Protein AF-A0A831LZB7-F1 (afdb_monomer_lite)

pLDDT: mean 93.96, std 10.37, range [39.66, 98.81]

Sequence (124 aa):
LLYGNVRIQGSGPDREELGGIRRGDCAGYKYVDFGTGVGGVTVRVAPGVEPGRIELALDQMWSPAVATVEVPGGGDGTAWTELAAKVKAVRGVHALWLRFRGSGEDLFRVDSFRFGDGPPGPDR

Secondary structure (DSSP, 8-state):
-EESS-EEEEEETTEEEEES--TT-EEEEEEEE-TT-EEEEEEEEEE-SS-EEEEEEESSTTSPEEEEEEE-SS--S-S-EEEEEEEEEE-SEEEEEEEEEESSS--EEEEEEEEES-SPPS--

Radius of gyration: 14.11 Å; chains: 1; bounding box: 34×29×42 Å

Structure (mmCIF, N/CA/C/O backbone):
data_AF-A0A831LZB7-F1
#
_entry.id   AF-A0A831LZB7-F1
#
loop_
_atom_site.group_PDB
_atom_site.id
_atom_site.type_symbol
_atom_site.label_atom_id
_atom_site.label_alt_id
_atom_site.label_comp_id
_atom_site.label_asym_id
_atom_site.label_entity_id
_atom_site.label_seq_id
_atom_site.pdbx_PDB_ins_code
_atom_site.Cartn_x
_atom_site.Cartn_y
_atom_site.Cartn_z
_atom_site.occupancy
_atom_site.B_iso_or_equiv
_atom_site.auth_seq_id
_atom_site.auth_comp_id
_atom_site.auth_asym_id
_atom_site.auth_atom_id
_atom_site.pdbx_PDB_model_num
ATOM 1 N N . LEU A 1 1 ? -11.454 -0.229 -6.630 1.00 94.19 1 LEU A N 1
ATOM 2 C CA . LEU A 1 1 ? -11.409 1.097 -7.296 1.00 94.19 1 LEU A CA 1
ATOM 3 C C . LEU A 1 1 ? -9.950 1.450 -7.532 1.00 94.19 1 LEU A C 1
ATOM 5 O O . LEU A 1 1 ? -9.186 1.333 -6.587 1.00 94.19 1 LEU A O 1
ATOM 9 N N . LEU A 1 2 ? -9.557 1.848 -8.738 1.00 97.56 2 LEU A N 1
ATOM 10 C CA . LEU A 1 2 ? -8.167 2.181 -9.072 1.00 97.56 2 LEU A CA 1
ATOM 11 C C . LEU A 1 2 ? -8.107 3.624 -9.585 1.00 97.56 2 LEU A C 1
ATOM 13 O O . LEU A 1 2 ? -8.995 4.030 -10.333 1.00 97.56 2 LEU A O 1
ATOM 17 N N . TYR A 1 3 ? -7.112 4.395 -9.143 1.00 97.44 3 TYR A N 1
ATOM 18 C CA . TYR A 1 3 ? -6.958 5.817 -9.468 1.00 97.44 3 TYR A CA 1
ATOM 19 C C . TYR A 1 3 ? -5.540 6.114 -9.938 1.00 97.44 3 TYR A C 1
ATOM 21 O O . TYR A 1 3 ? -4.580 5.769 -9.249 1.00 97.44 3 TYR A O 1
ATOM 29 N N . GLY A 1 4 ? -5.438 6.828 -11.059 1.00 96.31 4 GLY A N 1
ATOM 30 C CA . GLY A 1 4 ? -4.166 7.139 -11.703 1.00 96.31 4 GLY A CA 1
ATOM 31 C C . GLY A 1 4 ? -3.772 6.053 -12.700 1.00 96.31 4 GLY A C 1
ATOM 32 O O . GLY A 1 4 ? -4.610 5.627 -13.494 1.00 96.31 4 GLY A O 1
ATOM 33 N N . ASN A 1 5 ? -2.509 5.629 -12.678 1.00 96.81 5 ASN A N 1
ATOM 34 C CA . ASN A 1 5 ? -1.968 4.652 -13.632 1.00 96.81 5 ASN A CA 1
ATOM 35 C C . ASN A 1 5 ? -2.044 3.203 -13.130 1.00 96.81 5 ASN A C 1
ATOM 37 O O . ASN A 1 5 ? -1.987 2.278 -13.945 1.00 96.81 5 ASN A O 1
ATOM 41 N N . VAL A 1 6 ? -2.190 3.007 -11.814 1.00 97.69 6 VAL A N 1
ATOM 42 C CA . VAL A 1 6 ? -2.329 1.679 -11.211 1.00 97.69 6 VAL A CA 1
ATOM 43 C C . VAL A 1 6 ? -3.442 0.871 -11.874 1.00 97.69 6 VAL A C 1
ATOM 45 O O . VAL A 1 6 ? -4.575 1.326 -12.047 1.00 97.69 6 VAL A O 1
ATOM 48 N N . ARG A 1 7 ? -3.109 -0.371 -12.212 1.00 97.69 7 ARG A N 1
ATOM 49 C CA . ARG A 1 7 ? -3.993 -1.321 -12.888 1.00 97.69 7 ARG A CA 1
ATOM 50 C C . ARG A 1 7 ? -3.720 -2.735 -12.409 1.00 97.69 7 ARG A C 1
ATOM 52 O O . ARG A 1 7 ? -2.619 -3.031 -11.950 1.00 97.69 7 ARG A O 1
ATOM 59 N N . ILE A 1 8 ? -4.713 -3.597 -12.574 1.00 97.44 8 ILE A N 1
ATOM 60 C CA . ILE A 1 8 ? -4.499 -5.041 -12.519 1.00 97.44 8 ILE A CA 1
ATOM 61 C C . ILE A 1 8 ? -3.805 -5.442 -13.825 1.00 97.44 8 ILE A C 1
ATOM 63 O O . ILE A 1 8 ? -4.238 -5.026 -14.903 1.00 97.44 8 ILE A O 1
ATOM 67 N N . GLN A 1 9 ? -2.712 -6.192 -13.736 1.00 96.38 9 GLN A N 1
ATOM 68 C CA . GLN A 1 9 ? -1.995 -6.725 -14.893 1.00 96.38 9 GLN A CA 1
ATOM 69 C C . GLN A 1 9 ? -1.591 -8.181 -14.659 1.00 96.38 9 GLN A C 1
ATOM 71 O O . GLN A 1 9 ? -1.356 -8.588 -13.523 1.00 96.38 9 GLN A O 1
ATOM 76 N N . GLY A 1 10 ? -1.487 -8.954 -15.741 1.00 95.19 10 GLY A N 1
ATOM 77 C CA . GLY A 1 10 ? -1.010 -10.332 -15.674 1.00 95.19 10 GLY A CA 1
ATOM 78 C C . GLY A 1 10 ? 0.481 -10.402 -15.328 1.00 95.19 10 GLY A C 1
ATOM 79 O O . GLY A 1 10 ? 1.297 -9.723 -15.951 1.00 95.19 10 GLY A O 1
ATOM 80 N N . SER A 1 11 ? 0.829 -11.255 -14.366 1.00 90.31 11 SER A N 1
ATOM 81 C CA . SER A 1 11 ? 2.202 -11.570 -13.929 1.00 90.31 11 SER A CA 1
ATOM 82 C C . SER A 1 11 ? 2.567 -13.053 -14.141 1.00 90.31 11 SER A C 1
ATOM 84 O O . SER A 1 11 ? 3.617 -13.549 -13.717 1.00 90.31 11 SER A O 1
ATOM 86 N N . GLY A 1 12 ? 1.686 -13.795 -14.815 1.00 89.75 12 GLY A N 1
ATOM 87 C CA . GLY A 1 12 ? 1.837 -15.190 -15.217 1.00 89.75 12 GLY A CA 1
ATOM 88 C C . GLY A 1 12 ? 0.529 -15.730 -15.810 1.00 89.75 12 GLY A C 1
ATOM 89 O O . GLY A 1 12 ? -0.435 -14.974 -15.893 1.00 89.75 12 GLY A O 1
ATOM 90 N N . PRO A 1 13 ? 0.474 -17.019 -16.199 1.00 89.69 13 PRO A N 1
ATOM 91 C CA . PRO A 1 13 ? -0.716 -17.628 -16.808 1.00 89.69 13 PRO A CA 1
ATOM 92 C C . PRO A 1 13 ? -1.995 -17.471 -15.975 1.00 89.69 13 PRO A C 1
ATOM 94 O O . PRO A 1 13 ? -3.042 -17.177 -16.534 1.00 89.69 13 PRO A O 1
ATOM 97 N N . ASP A 1 14 ? -1.871 -17.579 -14.648 1.00 92.44 14 ASP A N 1
ATOM 98 C CA . ASP A 1 14 ? -2.990 -17.510 -13.696 1.00 92.44 14 ASP A CA 1
ATOM 99 C C . ASP A 1 14 ? -2.674 -16.579 -12.514 1.00 92.44 14 ASP A C 1
ATOM 101 O O . ASP A 1 14 ? -3.071 -16.827 -11.374 1.00 92.44 14 ASP A O 1
ATOM 105 N N . ARG A 1 15 ? -1.862 -15.542 -12.747 1.00 92.94 15 ARG A N 1
ATOM 106 C CA . ARG A 1 15 ? -1.460 -14.596 -11.700 1.00 92.94 15 ARG A CA 1
ATOM 107 C C . ARG A 1 15 ? -1.669 -13.171 -12.158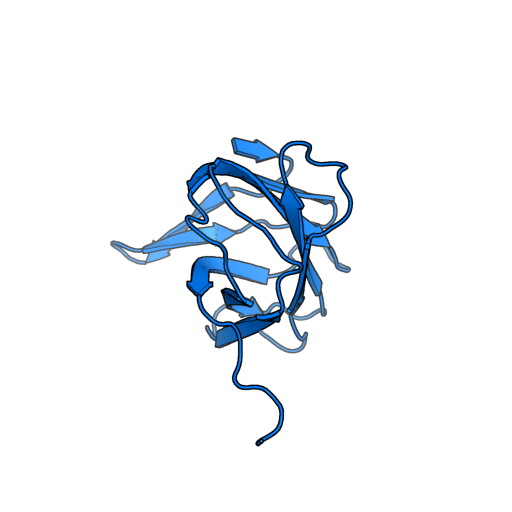 1.00 92.94 15 ARG A C 1
ATOM 109 O O . ARG A 1 15 ? -1.273 -12.804 -13.263 1.00 92.94 15 ARG A O 1
ATOM 116 N N . GLU A 1 16 ? -2.237 -12.379 -11.266 1.00 96.38 16 GLU A N 1
ATOM 117 C CA . GLU A 1 16 ? -2.437 -10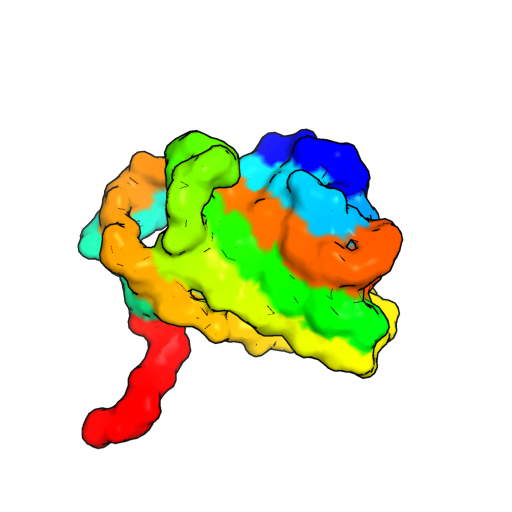.952 -11.444 1.00 96.38 16 GLU A CA 1
ATOM 118 C C . GLU A 1 16 ? -1.790 -10.189 -10.293 1.00 96.38 16 GLU A C 1
ATOM 120 O O . GLU A 1 16 ? -1.640 -10.696 -9.186 1.00 96.38 16 GLU A O 1
ATOM 125 N N . GLU A 1 17 ? -1.411 -8.952 -10.570 1.00 97.75 17 GLU A N 1
ATOM 126 C CA . GLU A 1 17 ? -0.835 -8.028 -9.603 1.00 97.75 17 GLU A CA 1
ATOM 127 C C . GLU A 1 17 ? -1.354 -6.616 -9.874 1.00 97.75 17 GLU A C 1
ATOM 129 O O . GLU A 1 17 ? -1.800 -6.296 -10.980 1.00 97.75 17 GLU A O 1
ATOM 134 N N . LEU A 1 18 ? -1.229 -5.734 -8.888 1.00 98.25 18 LEU A N 1
ATOM 135 C CA . LEU A 1 18 ? -1.225 -4.305 -9.148 1.00 98.25 18 LEU A CA 1
ATOM 136 C C . LEU A 1 18 ? 0.141 -3.893 -9.695 1.00 98.25 18 LEU A C 1
ATOM 138 O O . LEU A 1 18 ? 1.166 -4.074 -9.032 1.00 98.25 18 LEU A O 1
ATOM 142 N N . GLY A 1 19 ? 0.134 -3.281 -10.875 1.00 96.62 19 GLY A N 1
ATOM 143 C CA . GLY A 1 19 ? 1.317 -2.718 -11.517 1.00 96.62 19 GLY A CA 1
ATOM 144 C C . GLY A 1 19 ? 1.032 -1.381 -12.195 1.00 96.62 19 GLY A C 1
ATOM 145 O O . GLY A 1 19 ? -0.073 -0.839 -12.095 1.00 96.62 19 GLY A O 1
ATOM 146 N N . GLY A 1 20 ? 2.053 -0.823 -12.856 1.00 95.94 20 GLY A N 1
ATOM 147 C CA . GLY A 1 20 ? 2.006 0.543 -13.391 1.00 95.94 20 GLY A CA 1
ATOM 148 C C . GLY A 1 20 ? 1.858 1.601 -12.294 1.00 95.94 20 GLY A C 1
ATOM 149 O O . GLY A 1 20 ? 1.307 2.670 -12.546 1.00 95.94 20 GLY A O 1
ATOM 150 N N . ILE A 1 21 ? 2.286 1.273 -11.072 1.00 98.06 21 ILE A N 1
ATOM 151 C CA . ILE A 1 21 ? 2.070 2.081 -9.877 1.00 98.06 21 ILE A CA 1
ATOM 152 C C . ILE A 1 21 ? 2.993 3.294 -9.919 1.00 98.06 21 ILE A C 1
ATOM 154 O O . ILE A 1 21 ? 4.216 3.155 -9.860 1.00 98.06 21 ILE A O 1
ATOM 158 N N . ARG A 1 22 ? 2.402 4.491 -9.937 1.00 97.00 22 ARG A N 1
ATOM 159 C CA . ARG A 1 22 ? 3.136 5.761 -9.874 1.00 97.00 22 ARG A CA 1
ATOM 160 C C . ARG A 1 22 ? 2.899 6.506 -8.574 1.00 97.00 22 ARG A C 1
ATOM 162 O O . ARG A 1 22 ? 1.949 6.258 -7.828 1.00 97.00 22 ARG A O 1
ATOM 169 N N . ARG A 1 23 ? 3.761 7.488 -8.310 1.00 96.38 23 ARG A N 1
ATOM 170 C CA . ARG A 1 23 ? 3.573 8.424 -7.199 1.00 96.38 23 ARG A CA 1
ATOM 171 C C . ARG A 1 23 ? 2.209 9.109 -7.313 1.00 96.38 23 ARG A C 1
ATOM 173 O O . ARG A 1 23 ? 1.960 9.850 -8.256 1.00 96.38 23 ARG A O 1
ATOM 180 N N . GLY A 1 24 ? 1.381 8.949 -6.283 1.00 95.62 24 GLY A N 1
ATOM 181 C CA . GLY A 1 24 ? 0.058 9.577 -6.207 1.00 95.62 24 GLY A CA 1
ATOM 182 C C . GLY A 1 24 ? -1.091 8.623 -6.519 1.00 95.62 24 GLY A C 1
ATOM 183 O O . GLY A 1 24 ? -2.204 8.875 -6.055 1.00 95.62 24 GLY A O 1
ATOM 184 N N . ASP A 1 25 ? -0.815 7.507 -7.192 1.00 97.94 25 ASP A N 1
ATOM 185 C CA . ASP A 1 25 ? -1.819 6.496 -7.502 1.00 97.94 25 ASP A CA 1
ATOM 186 C C . ASP A 1 25 ? -2.389 5.863 -6.228 1.00 97.94 25 ASP A C 1
ATOM 188 O O . ASP A 1 25 ? -1.739 5.813 -5.174 1.00 97.94 25 ASP A O 1
ATOM 192 N N . CYS A 1 26 ? -3.627 5.376 -6.325 1.00 98.25 26 CYS A N 1
ATOM 193 C CA . CYS A 1 26 ? -4.330 4.766 -5.202 1.00 98.25 26 CYS A CA 1
ATOM 194 C C . CYS A 1 26 ? -5.161 3.551 -5.633 1.00 98.25 26 CYS A C 1
ATOM 196 O O . CYS A 1 26 ? -5.815 3.568 -6.677 1.00 98.25 26 CYS A O 1
ATOM 198 N N . ALA A 1 27 ? -5.218 2.536 -4.771 1.00 98.69 27 ALA A N 1
ATOM 199 C CA . ALA A 1 27 ? -6.128 1.400 -4.891 1.00 98.69 27 ALA A CA 1
ATOM 200 C C . ALA A 1 27 ? -7.080 1.355 -3.687 1.00 98.69 27 ALA A C 1
ATOM 202 O O . ALA A 1 27 ? -6.650 1.374 -2.538 1.00 98.69 27 ALA A O 1
ATOM 203 N N . GLY A 1 28 ? -8.383 1.322 -3.953 1.00 98.44 28 GLY A N 1
ATOM 204 C CA . GLY A 1 28 ? -9.447 1.301 -2.954 1.00 98.44 28 GLY A CA 1
ATOM 205 C C . GLY A 1 28 ? -10.212 -0.018 -2.938 1.00 98.44 28 GLY A C 1
ATOM 206 O O . GLY A 1 28 ? -10.704 -0.462 -3.982 1.00 98.44 28 GLY A O 1
ATOM 207 N N . TYR A 1 29 ? -10.388 -0.583 -1.748 1.00 98.50 29 TYR A N 1
ATOM 208 C CA . TYR A 1 29 ? -11.141 -1.803 -1.465 1.00 98.50 29 TYR A CA 1
ATOM 209 C C . TYR A 1 29 ? -12.274 -1.453 -0.507 1.00 98.50 29 TYR A C 1
ATOM 211 O O . TYR A 1 29 ? -12.043 -0.852 0.538 1.00 98.50 29 TYR A O 1
ATOM 219 N N . LYS A 1 30 ? -13.516 -1.766 -0.872 1.00 97.81 30 LYS A N 1
ATOM 220 C CA . LYS A 1 30 ? -14.676 -1.438 -0.036 1.00 97.81 30 LYS A CA 1
ATOM 221 C C . LYS A 1 30 ? -15.060 -2.625 0.834 1.00 97.81 30 LYS A C 1
ATOM 223 O O . LYS A 1 30 ? -14.890 -3.762 0.411 1.00 97.81 30 LYS A O 1
ATOM 228 N N . TYR A 1 31 ? -15.645 -2.319 1.990 1.00 97.62 31 TYR A N 1
ATOM 229 C CA . TYR A 1 31 ? -16.237 -3.298 2.901 1.00 97.62 31 TYR A CA 1
ATOM 230 C C . TYR A 1 31 ? -15.228 -4.320 3.446 1.00 97.62 31 TYR A C 1
ATOM 232 O O . TYR A 1 31 ? -15.541 -5.498 3.585 1.00 97.62 31 TYR A O 1
ATOM 240 N N . VAL A 1 32 ? -14.011 -3.863 3.755 1.00 98.06 32 VAL A N 1
ATOM 241 C CA . VAL A 1 32 ? -13.008 -4.681 4.445 1.00 98.06 32 VAL A CA 1
ATOM 242 C C . VAL A 1 32 ? -13.400 -4.767 5.916 1.00 98.06 32 VAL A C 1
ATOM 244 O O . VAL A 1 32 ? -13.486 -3.735 6.582 1.00 98.06 32 VAL A O 1
ATOM 247 N N . ASP A 1 33 ? -13.650 -5.980 6.406 1.00 97.38 33 ASP A N 1
ATOM 248 C CA . ASP A 1 33 ? -13.999 -6.241 7.803 1.00 97.38 33 ASP A CA 1
ATOM 249 C C . ASP A 1 33 ? -12.746 -6.542 8.636 1.00 97.38 33 ASP A C 1
ATOM 251 O O . ASP A 1 33 ? -12.061 -7.544 8.429 1.00 97.38 33 ASP A O 1
ATOM 255 N N . PHE A 1 34 ? -12.446 -5.656 9.583 1.00 97.00 34 PHE A N 1
ATOM 256 C CA . PHE A 1 34 ? -11.349 -5.786 10.541 1.00 97.00 34 PHE A CA 1
ATOM 257 C C . PHE A 1 34 ? -11.777 -6.490 11.841 1.00 97.00 34 PHE A C 1
ATOM 259 O O . PHE A 1 34 ? -10.974 -6.617 12.767 1.00 97.00 34 PHE A O 1
ATOM 266 N N . GLY A 1 35 ? -13.040 -6.917 11.947 1.00 95.94 35 GLY A N 1
ATOM 267 C CA . GLY A 1 35 ? -13.589 -7.628 13.096 1.00 95.94 35 GLY A CA 1
ATOM 268 C C . GLY A 1 35 ? -13.420 -6.857 14.406 1.00 95.94 35 GLY A C 1
ATOM 269 O O . GLY A 1 35 ? -13.642 -5.645 14.486 1.00 95.94 35 GLY A O 1
ATOM 270 N N . THR A 1 36 ? -12.983 -7.557 15.456 1.00 95.06 36 THR A N 1
ATOM 271 C CA . THR A 1 36 ? -12.682 -6.965 16.774 1.00 95.06 36 THR A CA 1
ATOM 272 C C . THR A 1 36 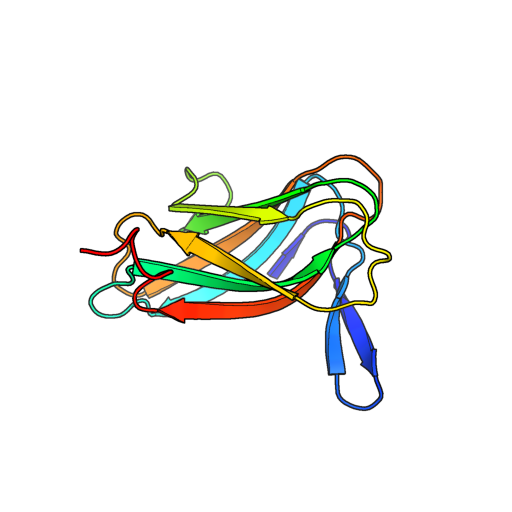? -11.379 -6.162 16.802 1.00 95.06 36 THR A C 1
ATOM 274 O O . THR A 1 36 ? -11.071 -5.512 17.807 1.00 95.06 36 THR A O 1
ATOM 277 N N . GLY A 1 37 ? -10.629 -6.188 15.703 1.00 95.06 37 GLY A N 1
ATOM 278 C CA . GLY A 1 37 ? -9.466 -5.364 15.431 1.00 95.06 37 GLY A CA 1
ATOM 279 C C . GLY A 1 37 ? -8.230 -6.147 15.018 1.00 95.06 37 GLY A C 1
ATOM 280 O O . GLY A 1 37 ? -8.159 -7.361 15.186 1.00 95.06 37 GLY A O 1
ATOM 281 N N . VAL A 1 38 ? -7.256 -5.417 14.476 1.00 95.44 38 VAL A N 1
ATOM 282 C CA . VAL A 1 3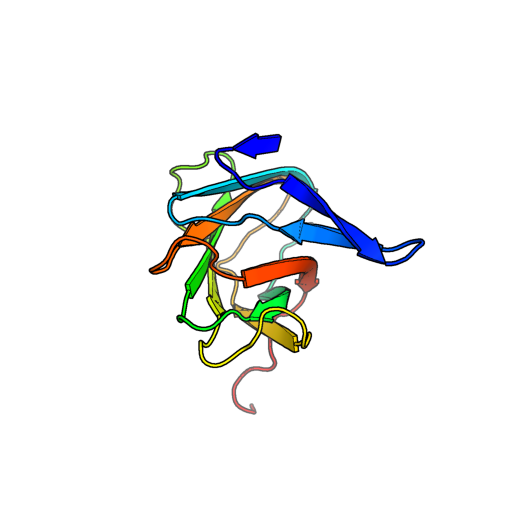8 ? -6.015 -5.963 13.907 1.00 95.44 38 VAL A CA 1
ATOM 283 C C . VAL A 1 38 ? -4.792 -5.239 14.470 1.00 95.44 38 VAL A C 1
ATOM 285 O O . VAL A 1 38 ? -4.858 -4.050 14.787 1.00 95.44 38 VAL A O 1
ATOM 288 N N . GLY A 1 39 ? -3.675 -5.958 14.592 1.00 93.75 39 GLY A N 1
ATOM 289 C CA . GLY A 1 39 ? -2.397 -5.435 15.093 1.00 93.75 39 GLY A CA 1
ATOM 290 C C . GLY A 1 39 ? -1.419 -5.026 13.990 1.00 93.75 39 GLY A C 1
ATOM 291 O O . GLY A 1 39 ? -0.532 -4.195 14.211 1.00 93.75 39 GLY A O 1
ATOM 292 N N . GLY A 1 40 ? -1.586 -5.550 12.776 1.00 96.12 40 GLY A N 1
ATOM 293 C CA . GLY A 1 40 ? -0.757 -5.159 11.646 1.00 96.12 40 GLY A CA 1
ATOM 294 C C . GLY A 1 40 ? -1.227 -5.665 10.295 1.00 96.12 40 GLY A C 1
ATOM 295 O O . GLY A 1 40 ? -2.260 -6.321 10.162 1.00 96.12 40 GLY A O 1
ATOM 296 N N . VAL A 1 41 ? -0.439 -5.304 9.291 1.00 97.88 41 VAL A N 1
ATOM 297 C CA . VAL A 1 41 ? -0.633 -5.655 7.888 1.00 97.88 41 VAL A CA 1
ATOM 298 C C . VAL A 1 41 ? 0.650 -6.267 7.344 1.00 97.88 41 VAL A C 1
ATOM 300 O O . VAL A 1 41 ? 1.740 -5.797 7.668 1.00 97.88 41 VAL A O 1
ATOM 303 N N . THR A 1 42 ? 0.510 -7.278 6.497 1.00 98.19 42 THR A N 1
ATOM 304 C CA . THR A 1 42 ? 1.578 -7.812 5.653 1.00 98.19 42 THR A CA 1
ATOM 305 C C . THR A 1 42 ? 1.191 -7.594 4.201 1.00 98.19 42 THR A C 1
ATOM 307 O O . THR A 1 42 ? 0.063 -7.899 3.819 1.00 98.19 42 THR A O 1
ATOM 310 N N . VAL A 1 43 ? 2.108 -7.069 3.396 1.00 98.56 43 VAL A N 1
ATOM 311 C CA . VAL A 1 43 ? 1.915 -6.827 1.965 1.00 98.56 43 VAL A CA 1
ATOM 312 C C . VAL A 1 43 ? 2.989 -7.580 1.198 1.00 98.56 43 VAL A C 1
ATOM 314 O O . VAL A 1 43 ? 4.174 -7.455 1.509 1.00 98.56 43 VAL A O 1
ATOM 317 N N . ARG A 1 44 ? 2.578 -8.352 0.194 1.00 98.31 44 ARG A N 1
ATOM 318 C CA . ARG A 1 44 ? 3.482 -9.021 -0.736 1.00 98.31 44 ARG A CA 1
ATOM 319 C C . ARG A 1 44 ? 3.737 -8.104 -1.925 1.00 98.31 44 ARG A C 1
ATOM 321 O O . ARG A 1 44 ? 2.811 -7.763 -2.664 1.00 98.31 44 ARG A O 1
ATOM 328 N N . VAL A 1 45 ? 4.988 -7.692 -2.090 1.00 98.62 45 VAL A N 1
ATOM 329 C CA . VAL A 1 45 ? 5.407 -6.720 -3.106 1.00 98.62 45 VAL A CA 1
ATOM 330 C C . VAL A 1 45 ? 6.605 -7.228 -3.891 1.00 98.62 45 VAL A C 1
ATOM 332 O O . VAL A 1 45 ? 7.389 -8.021 -3.373 1.00 98.62 45 VAL A O 1
ATOM 335 N N . ALA A 1 46 ? 6.772 -6.740 -5.117 1.00 98.12 46 ALA A N 1
ATOM 336 C CA . ALA A 1 46 ? 8.043 -6.813 -5.828 1.00 98.12 46 ALA A CA 1
ATOM 337 C C . ALA A 1 46 ? 8.641 -5.397 -5.887 1.00 98.12 46 ALA A C 1
ATOM 339 O O . ALA A 1 46 ? 8.093 -4.549 -6.605 1.00 98.12 46 ALA A O 1
ATOM 340 N N . PRO A 1 47 ? 9.693 -5.101 -5.097 1.00 97.94 47 PRO A N 1
ATOM 341 C CA . PRO A 1 47 ? 10.259 -3.759 -5.018 1.00 97.94 47 PRO A CA 1
ATOM 342 C C . PRO A 1 47 ? 10.883 -3.305 -6.339 1.00 97.94 47 PRO A C 1
ATOM 344 O O . PRO A 1 47 ? 11.491 -4.110 -7.043 1.00 97.94 47 PRO A O 1
ATOM 347 N N . GLY A 1 48 ? 10.741 -2.020 -6.666 1.00 97.00 48 GLY A N 1
ATOM 348 C CA . GLY A 1 48 ? 11.441 -1.394 -7.784 1.00 97.00 48 GLY A CA 1
ATOM 349 C C . GLY A 1 48 ? 12.837 -0.894 -7.406 1.00 97.00 48 GLY A C 1
ATOM 350 O O . GLY A 1 48 ? 13.368 -1.190 -6.333 1.00 97.00 48 GLY A O 1
ATOM 351 N N . VAL A 1 49 ? 13.425 -0.109 -8.309 1.00 96.31 49 VAL A N 1
ATOM 352 C CA . VAL A 1 49 ? 14.780 0.440 -8.145 1.00 96.31 49 VAL A CA 1
ATOM 353 C C . VAL A 1 49 ? 14.823 1.486 -7.034 1.00 96.31 49 VAL A C 1
ATOM 355 O O . VAL A 1 49 ? 15.701 1.442 -6.175 1.00 96.31 49 VAL A O 1
ATOM 358 N N . GLU A 1 50 ? 13.864 2.409 -7.027 1.00 96.81 50 GLU A N 1
ATOM 359 C CA . GLU A 1 50 ? 13.783 3.481 -6.035 1.00 96.81 50 GLU A CA 1
ATOM 360 C C . GLU A 1 50 ? 12.921 3.060 -4.835 1.00 96.81 50 GLU A C 1
ATOM 362 O O . GLU A 1 50 ? 11.942 2.327 -5.007 1.00 96.81 50 GLU A O 1
ATOM 367 N N . PRO A 1 51 ? 13.234 3.525 -3.611 1.00 97.06 51 PRO A N 1
ATOM 368 C CA . PRO A 1 51 ? 12.401 3.247 -2.453 1.00 97.06 51 PRO A CA 1
ATOM 369 C C . PRO A 1 51 ? 11.037 3.937 -2.564 1.00 97.06 51 PRO A C 1
ATOM 371 O O . PRO A 1 51 ? 10.872 5.015 -3.146 1.00 97.06 51 PRO A O 1
ATOM 374 N N . GLY A 1 52 ? 10.045 3.340 -1.916 1.00 98.12 52 GLY A N 1
ATOM 375 C CA . GLY A 1 52 ? 8.695 3.874 -1.850 1.00 98.12 52 GLY A CA 1
ATOM 376 C C . GLY A 1 52 ? 7.978 3.429 -0.588 1.00 98.12 52 GLY A C 1
ATOM 377 O O . GLY A 1 52 ? 8.565 2.842 0.313 1.00 98.12 52 GLY A O 1
ATOM 378 N N . ARG A 1 53 ? 6.683 3.718 -0.505 1.00 98.62 53 ARG A N 1
ATOM 379 C CA . ARG A 1 53 ? 5.840 3.248 0.596 1.00 98.62 53 ARG A CA 1
ATOM 380 C C . ARG A 1 53 ? 4.381 3.141 0.191 1.00 98.62 53 ARG A C 1
ATOM 382 O O . ARG A 1 53 ? 3.912 3.826 -0.725 1.00 98.62 53 ARG A O 1
ATOM 389 N N . ILE A 1 54 ? 3.659 2.323 0.945 1.00 98.81 54 ILE A N 1
ATOM 390 C CA . ILE A 1 54 ? 2.213 2.152 0.851 1.00 98.81 54 ILE A CA 1
ATOM 391 C C . ILE A 1 54 ? 1.597 2.710 2.132 1.00 98.81 54 ILE A C 1
ATOM 393 O O . ILE A 1 54 ? 1.798 2.172 3.219 1.00 98.81 54 ILE A O 1
ATOM 397 N N . GLU A 1 55 ? 0.849 3.803 2.010 1.00 98.81 55 GLU A N 1
ATOM 398 C CA . GLU A 1 55 ? 0.094 4.381 3.123 1.00 98.81 55 GLU A CA 1
ATOM 399 C C . GLU A 1 55 ? -1.330 3.824 3.112 1.00 98.81 55 GLU A C 1
ATOM 401 O O . GLU A 1 55 ? -2.046 3.977 2.121 1.00 98.81 55 GLU A O 1
ATOM 406 N N . LEU A 1 56 ? -1.751 3.210 4.216 1.00 98.69 56 LEU A N 1
ATOM 407 C CA . LEU A 1 56 ? -3.098 2.675 4.388 1.00 98.69 56 LEU A CA 1
ATOM 408 C C . LEU A 1 56 ? -3.976 3.731 5.055 1.00 98.69 56 LEU A C 1
ATOM 410 O O . LEU A 1 56 ? -3.704 4.118 6.190 1.00 98.69 56 LEU A O 1
ATOM 414 N N . ALA A 1 57 ? -5.032 4.180 4.383 1.00 98.44 57 ALA A N 1
ATOM 415 C CA . ALA A 1 57 ? -6.026 5.112 4.915 1.00 98.44 57 ALA A CA 1
ATOM 416 C C . ALA A 1 57 ? -7.423 4.476 4.914 1.00 98.44 57 ALA A C 1
ATOM 418 O O . ALA A 1 57 ? -7.716 3.627 4.072 1.00 98.44 57 ALA A O 1
ATOM 419 N N . LEU A 1 58 ? -8.280 4.884 5.853 1.00 98.44 58 LEU A N 1
ATOM 420 C CA . LEU A 1 58 ? -9.632 4.343 5.994 1.00 98.44 58 LEU A CA 1
ATOM 421 C C . LEU A 1 58 ? -10.712 5.356 5.629 1.00 98.44 58 LEU A C 1
ATOM 423 O O . LEU A 1 58 ? -10.565 6.559 5.867 1.00 98.44 58 LEU A O 1
ATOM 427 N N . ASP A 1 59 ? -11.803 4.816 5.091 1.00 98.12 59 ASP A N 1
ATOM 428 C CA . ASP A 1 59 ? -13.044 5.467 4.672 1.00 98.12 59 ASP A CA 1
ATOM 429 C C . ASP A 1 59 ? -12.842 6.495 3.555 1.00 98.12 59 ASP A C 1
ATOM 431 O O . ASP A 1 59 ? -13.238 6.266 2.408 1.00 98.12 59 ASP A O 1
ATOM 435 N N . GLN A 1 60 ? -12.149 7.590 3.858 1.00 97.25 60 GLN A N 1
ATOM 436 C CA . GLN A 1 60 ? -11.761 8.611 2.895 1.00 97.25 60 GLN A CA 1
ATOM 437 C C . GLN A 1 60 ? -10.301 8.447 2.470 1.00 97.25 60 GLN A C 1
ATOM 439 O O . GLN A 1 60 ? -9.405 8.236 3.287 1.00 97.25 60 GLN A O 1
ATOM 444 N N . MET A 1 61 ? -10.035 8.626 1.176 1.00 94.50 61 MET A N 1
ATOM 445 C CA . MET A 1 61 ? -8.685 8.510 0.612 1.00 94.50 61 MET A CA 1
ATOM 446 C C . MET A 1 61 ? -7.698 9.521 1.230 1.00 94.50 61 MET A C 1
ATOM 448 O O . MET A 1 61 ? -6.505 9.246 1.334 1.00 94.50 61 MET A O 1
ATOM 452 N N . TRP A 1 62 ? -8.169 10.689 1.669 1.00 94.75 62 TRP A N 1
ATOM 453 C CA . TRP A 1 62 ? -7.341 11.728 2.296 1.00 94.75 62 TRP A CA 1
ATOM 454 C C . TRP A 1 62 ? -7.230 11.602 3.821 1.00 94.75 62 TRP A C 1
ATOM 456 O O . TRP A 1 62 ? -6.526 12.405 4.433 1.00 94.75 62 TRP A O 1
ATOM 466 N N . SER A 1 63 ? -7.877 10.611 4.447 1.00 97.56 63 SER A N 1
ATOM 467 C CA . SER A 1 63 ? -7.743 10.375 5.888 1.00 97.56 63 SER A CA 1
ATOM 468 C C . SER A 1 63 ? -6.272 10.167 6.290 1.00 97.56 63 SER A C 1
ATOM 470 O O . SER A 1 63 ? -5.457 9.699 5.478 1.00 97.56 63 SER A O 1
ATOM 472 N N . PRO A 1 64 ? -5.902 10.476 7.546 1.00 97.69 64 PRO A N 1
ATOM 473 C CA . PRO A 1 64 ? -4.602 10.101 8.090 1.00 97.69 64 PRO A CA 1
ATOM 474 C C . PRO A 1 64 ? -4.346 8.597 7.947 1.00 97.69 64 PRO A C 1
ATOM 476 O O . PRO A 1 64 ? -5.258 7.784 8.092 1.00 97.69 64 PRO A O 1
ATOM 479 N N . ALA A 1 65 ? -3.093 8.223 7.687 1.00 98.38 65 ALA A N 1
ATOM 480 C CA . ALA A 1 65 ? -2.741 6.818 7.535 1.00 98.38 65 ALA A CA 1
ATOM 481 C C . ALA A 1 65 ? -2.815 6.068 8.882 1.00 98.38 65 ALA A C 1
ATOM 483 O O . ALA A 1 65 ? -2.320 6.545 9.918 1.00 98.38 65 ALA A O 1
ATOM 484 N N . VAL A 1 66 ? -3.406 4.872 8.847 1.00 98.25 66 VAL A N 1
ATOM 485 C CA . VAL A 1 66 ? -3.467 3.916 9.964 1.00 98.25 66 VAL A CA 1
ATOM 486 C C . VAL A 1 66 ? -2.268 2.969 9.983 1.00 98.25 66 VAL A C 1
ATOM 488 O O . VAL A 1 66 ? -1.917 2.468 11.046 1.00 98.25 66 VAL A O 1
ATOM 491 N N . ALA A 1 67 ? -1.608 2.779 8.840 1.00 98.31 67 ALA A N 1
ATOM 492 C CA . ALA A 1 67 ? -0.334 2.081 8.715 1.00 98.31 67 ALA A CA 1
ATOM 493 C C . ALA A 1 67 ? 0.463 2.624 7.526 1.00 98.31 67 ALA A C 1
ATOM 495 O O . ALA A 1 67 ? -0.112 3.140 6.564 1.00 98.31 67 ALA A O 1
ATOM 496 N N . THR A 1 68 ? 1.778 2.456 7.592 1.00 98.62 68 THR A N 1
ATOM 497 C CA . THR A 1 68 ? 2.697 2.732 6.490 1.00 98.62 68 THR A CA 1
ATOM 498 C C . THR A 1 68 ? 3.605 1.526 6.325 1.00 98.62 68 THR A C 1
ATOM 500 O O . THR A 1 68 ? 4.268 1.129 7.280 1.00 98.62 68 THR A O 1
ATOM 503 N N . VAL A 1 69 ? 3.618 0.945 5.129 1.00 98.62 69 VAL A N 1
ATOM 504 C CA . VAL A 1 69 ? 4.539 -0.131 4.752 1.00 98.62 69 VAL A CA 1
ATOM 505 C C . VAL A 1 69 ? 5.644 0.486 3.907 1.00 98.62 69 VAL A C 1
ATOM 507 O O . VAL A 1 69 ? 5.379 0.939 2.793 1.00 98.62 69 VAL A O 1
ATOM 510 N N . GLU A 1 70 ? 6.858 0.537 4.449 1.00 98.38 70 GLU A N 1
ATOM 511 C CA . GLU A 1 70 ? 8.043 0.993 3.717 1.00 98.38 70 GLU A CA 1
ATOM 512 C C . GLU A 1 70 ? 8.473 -0.086 2.723 1.00 98.38 70 GLU A C 1
ATOM 514 O O . GLU A 1 70 ? 8.619 -1.245 3.105 1.00 98.38 70 GLU A O 1
ATOM 519 N N . VAL A 1 71 ? 8.673 0.292 1.460 1.00 98.44 71 VAL A N 1
ATOM 520 C CA . VAL A 1 71 ? 9.143 -0.586 0.384 1.00 98.44 71 VAL A CA 1
ATOM 521 C C . VAL A 1 71 ? 10.590 -0.202 0.064 1.00 98.44 71 VAL A C 1
ATOM 523 O O . VAL A 1 71 ? 10.824 0.914 -0.410 1.00 98.44 71 VAL A O 1
ATOM 526 N N . PRO A 1 72 ? 11.575 -1.078 0.334 1.00 97.19 72 PRO A N 1
ATOM 527 C CA . PRO A 1 72 ? 12.971 -0.767 0.050 1.00 97.19 72 PRO A CA 1
ATOM 528 C C . PRO A 1 72 ? 13.196 -0.615 -1.459 1.00 97.19 72 PRO A C 1
ATOM 530 O O . PRO A 1 72 ? 12.512 -1.251 -2.252 1.00 97.19 72 PRO A O 1
ATOM 533 N N . GLY A 1 73 ? 14.161 0.215 -1.851 1.00 95.56 73 GLY A N 1
ATOM 534 C CA . GLY A 1 73 ? 14.657 0.241 -3.229 1.00 95.56 73 GLY A CA 1
ATOM 535 C C . GLY A 1 73 ? 15.658 -0.888 -3.499 1.00 95.56 73 GLY A C 1
ATOM 536 O O . GLY A 1 73 ? 15.887 -1.756 -2.654 1.00 95.56 73 GLY A O 1
ATOM 537 N N . GLY A 1 74 ? 16.304 -0.840 -4.662 1.00 95.38 74 GLY A N 1
ATOM 538 C CA . GLY A 1 74 ? 17.319 -1.806 -5.094 1.00 95.38 74 GLY A CA 1
ATOM 539 C C . GLY A 1 74 ? 16.754 -3.109 -5.664 1.00 95.38 74 GLY A C 1
ATOM 540 O O . GLY A 1 74 ? 17.514 -4.050 -5.885 1.00 95.38 74 GLY A O 1
ATOM 541 N N . GLY A 1 75 ? 15.443 -3.177 -5.893 1.00 96.00 75 GLY A N 1
ATOM 542 C CA . GLY A 1 75 ? 14.802 -4.283 -6.592 1.00 96.00 75 GLY A CA 1
ATOM 543 C C . GLY A 1 75 ? 14.719 -4.060 -8.103 1.00 96.00 75 GLY A C 1
ATOM 544 O O . GLY A 1 75 ? 15.070 -3.005 -8.632 1.00 96.00 75 GLY A O 1
ATOM 545 N N . ASP A 1 76 ? 14.219 -5.075 -8.799 1.00 94.75 76 ASP A N 1
ATOM 546 C CA . ASP A 1 76 ? 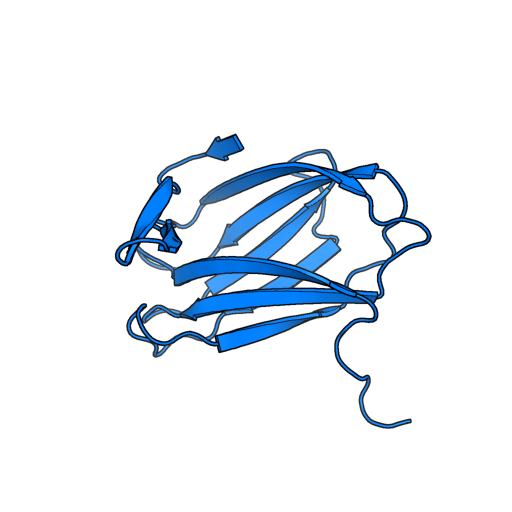14.012 -5.090 -10.252 1.00 94.75 76 ASP A CA 1
ATOM 547 C C . ASP A 1 76 ? 12.528 -5.199 -10.641 1.00 94.75 76 ASP A C 1
ATOM 549 O O . ASP A 1 76 ? 12.183 -5.315 -11.817 1.00 94.75 76 ASP A O 1
ATOM 553 N N . GLY A 1 77 ? 11.634 -5.171 -9.650 1.00 94.69 77 GLY A N 1
ATOM 554 C CA . GLY A 1 77 ? 10.206 -5.342 -9.848 1.00 94.69 77 GLY A CA 1
ATOM 555 C C . GLY A 1 77 ? 9.791 -6.767 -10.217 1.00 94.69 77 GLY A C 1
ATOM 556 O O . GLY A 1 77 ? 8.675 -6.948 -10.687 1.00 94.69 77 GLY A O 1
ATOM 557 N N . THR A 1 78 ? 10.637 -7.780 -10.026 1.00 94.06 78 THR A N 1
ATOM 558 C CA . THR A 1 78 ? 10.306 -9.181 -10.349 1.00 94.06 78 THR A CA 1
ATOM 559 C C . THR A 1 78 ? 10.451 -10.127 -9.157 1.00 94.06 78 THR A C 1
ATOM 561 O O . THR A 1 78 ? 9.717 -11.114 -9.059 1.00 94.06 78 THR A O 1
ATOM 564 N N . ALA A 1 79 ? 11.351 -9.813 -8.219 1.00 95.88 79 ALA A N 1
ATOM 565 C CA . ALA A 1 79 ? 11.546 -10.584 -6.995 1.00 95.88 79 ALA A CA 1
ATOM 566 C C . ALA A 1 79 ? 10.533 -10.196 -5.903 1.00 95.88 79 ALA A C 1
ATOM 568 O O . ALA A 1 79 ? 10.472 -9.046 -5.471 1.00 95.88 79 ALA A O 1
ATOM 569 N N . TRP A 1 80 ? 9.758 -11.174 -5.425 1.00 97.06 80 TRP A N 1
ATOM 570 C CA . TRP A 1 80 ? 8.705 -10.966 -4.426 1.00 97.06 80 TRP A CA 1
ATOM 571 C C . TRP A 1 80 ? 9.213 -11.083 -2.991 1.00 97.06 80 TRP A C 1
ATOM 573 O O . TRP A 1 80 ? 9.939 -12.018 -2.658 1.00 97.06 80 TRP A O 1
ATOM 583 N N . THR A 1 81 ? 8.737 -10.199 -2.119 1.00 97.88 81 THR A N 1
ATOM 584 C CA . THR A 1 81 ? 8.986 -10.232 -0.674 1.00 97.88 81 THR A CA 1
ATOM 585 C C . THR A 1 81 ? 7.732 -9.842 0.112 1.00 97.88 81 THR A C 1
ATOM 587 O O . THR A 1 81 ? 6.835 -9.186 -0.422 1.00 97.88 81 THR A O 1
ATOM 590 N N . GLU A 1 82 ? 7.658 -10.247 1.380 1.00 98.00 82 GLU A N 1
ATOM 591 C CA . GLU A 1 82 ? 6.618 -9.810 2.315 1.00 98.00 82 GLU A CA 1
ATOM 592 C C . GLU A 1 82 ? 7.154 -8.705 3.227 1.00 98.00 82 GLU A C 1
ATOM 594 O O . GLU A 1 82 ? 8.198 -8.850 3.862 1.00 98.00 82 GLU A O 1
ATOM 599 N N . LEU A 1 83 ? 6.409 -7.606 3.324 1.00 98.06 83 LEU A N 1
ATOM 600 C CA . LEU A 1 83 ? 6.725 -6.467 4.180 1.00 98.06 83 LEU A CA 1
ATOM 601 C C . LEU A 1 83 ? 5.598 -6.271 5.185 1.00 98.06 83 LEU A C 1
ATOM 603 O O . LEU A 1 83 ? 4.423 -6.309 4.818 1.00 98.06 83 LEU A O 1
ATOM 607 N N . ALA A 1 84 ? 5.947 -6.058 6.451 1.00 96.75 84 ALA A N 1
ATOM 608 C CA . ALA A 1 84 ? 4.979 -5.937 7.533 1.00 96.75 84 ALA A CA 1
ATOM 609 C C . ALA A 1 84 ? 5.048 -4.570 8.217 1.00 96.75 84 ALA A C 1
ATOM 611 O O . ALA A 1 84 ? 6.123 -3.994 8.379 1.00 96.75 84 ALA A O 1
ATOM 612 N N . ALA A 1 85 ? 3.898 -4.075 8.672 1.00 97.12 85 ALA A N 1
ATOM 613 C CA . ALA A 1 85 ? 3.797 -2.855 9.464 1.00 97.12 85 ALA A CA 1
ATOM 614 C C . ALA A 1 85 ? 2.738 -2.989 10.561 1.00 97.12 85 ALA A C 1
ATOM 616 O O . ALA A 1 85 ? 1.741 -3.701 10.409 1.00 97.12 85 ALA A O 1
ATOM 617 N N . LYS A 1 86 ? 2.935 -2.265 11.667 1.00 97.06 86 LYS A N 1
ATOM 618 C CA . LYS A 1 86 ? 1.911 -2.131 12.710 1.00 97.06 86 LYS A CA 1
ATOM 619 C C . LYS A 1 86 ? 0.754 -1.274 12.202 1.00 97.06 86 LYS A C 1
ATOM 621 O O . LYS A 1 86 ? 0.968 -0.267 11.527 1.00 97.06 86 LYS A O 1
ATOM 626 N N . VAL A 1 87 ? -0.461 -1.657 12.574 1.00 97.00 87 VAL A N 1
ATOM 627 C CA . VAL A 1 87 ? -1.692 -0.924 12.265 1.00 97.00 87 VAL A CA 1
ATOM 628 C C . VAL A 1 87 ? -2.175 -0.254 13.549 1.00 97.00 87 VAL A C 1
ATOM 630 O O . VAL A 1 87 ? -2.296 -0.896 14.590 1.00 97.00 87 VAL A O 1
ATOM 633 N N . LYS A 1 88 ? -2.415 1.063 13.502 1.00 94.56 88 LYS A N 1
ATOM 634 C CA . LYS A 1 88 ? -3.104 1.782 14.589 1.00 94.56 88 LYS A CA 1
ATOM 635 C C . LYS A 1 88 ? -4.477 1.149 14.787 1.00 94.56 88 LYS A C 1
ATOM 637 O O . LYS A 1 88 ? -5.072 0.766 13.799 1.00 94.56 88 LYS A O 1
ATOM 642 N N . ALA A 1 89 ? -4.992 1.066 16.011 1.00 88.88 89 ALA A N 1
ATOM 643 C CA . ALA A 1 89 ? -6.233 0.343 16.313 1.00 88.88 89 ALA A CA 1
ATOM 644 C C . ALA A 1 89 ? -7.388 0.641 15.320 1.00 88.88 89 ALA A C 1
ATOM 646 O O . ALA A 1 89 ? -7.961 1.729 15.336 1.00 88.88 89 ALA A O 1
ATOM 647 N N . VAL A 1 90 ? -7.724 -0.350 14.486 1.00 94.50 90 VAL A N 1
ATOM 648 C CA . VAL A 1 90 ? -8.866 -0.370 13.548 1.00 94.50 90 VAL A CA 1
ATOM 649 C 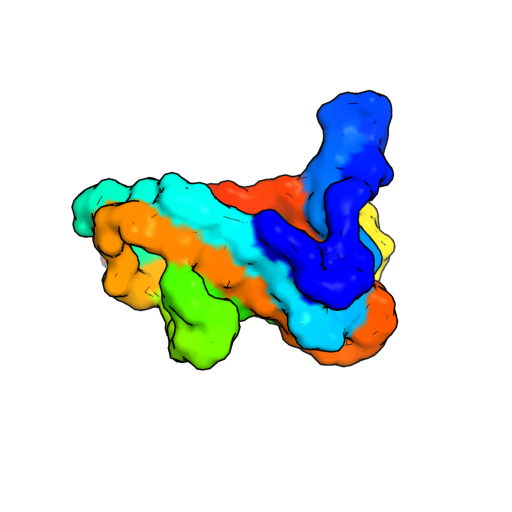C . VAL A 1 90 ? -9.806 -1.496 13.968 1.00 94.50 90 VAL A C 1
ATOM 651 O O . VAL A 1 90 ? -9.316 -2.527 14.424 1.00 94.50 90 VAL A O 1
ATOM 654 N N . ARG A 1 91 ? -11.127 -1.324 13.823 1.00 96.31 91 ARG A N 1
ATOM 655 C CA . ARG A 1 91 ? -12.160 -2.344 14.098 1.00 96.31 91 ARG A CA 1
ATOM 656 C C . ARG A 1 91 ? -13.347 -2.174 13.154 1.00 96.31 91 ARG A C 1
ATOM 658 O O . ARG A 1 91 ? -13.618 -1.056 12.747 1.00 96.31 91 ARG A O 1
ATOM 665 N N . GLY A 1 92 ? -14.106 -3.238 12.911 1.00 97.94 92 GLY A N 1
ATOM 666 C CA . GLY A 1 92 ? -15.325 -3.186 12.100 1.00 97.94 92 GLY A CA 1
ATOM 667 C C . GLY A 1 92 ? -15.063 -3.034 10.601 1.00 97.94 92 GLY A C 1
ATOM 668 O O . GLY A 1 92 ? -13.965 -3.301 10.119 1.00 97.94 92 GLY A O 1
ATOM 669 N N . VAL A 1 93 ? -16.093 -2.629 9.857 1.00 98.50 93 VAL A N 1
ATOM 670 C CA . VAL A 1 93 ? -16.086 -2.617 8.388 1.00 98.50 93 VAL A CA 1
ATOM 671 C C . VAL A 1 93 ? -15.762 -1.224 7.853 1.00 98.50 93 VAL A C 1
ATOM 673 O O . VAL A 1 93 ? -16.490 -0.275 8.132 1.00 98.50 93 VAL A O 1
ATOM 676 N N . HIS A 1 94 ? -14.723 -1.117 7.022 1.00 98.56 94 HIS A N 1
ATOM 677 C CA . HIS A 1 94 ? -14.272 0.148 6.433 1.00 98.56 94 HIS A CA 1
ATOM 678 C C . HIS A 1 94 ? -14.014 0.036 4.929 1.00 98.56 94 HIS A C 1
ATOM 680 O O . HIS A 1 94 ? -13.811 -1.048 4.375 1.00 98.56 94 HIS A O 1
ATOM 686 N N . ALA A 1 95 ? -13.965 1.182 4.249 1.00 98.56 95 ALA A N 1
ATOM 687 C CA . ALA A 1 95 ? -13.227 1.248 2.991 1.00 98.56 95 ALA A CA 1
ATOM 688 C C . ALA A 1 95 ? -11.728 1.387 3.296 1.00 98.56 95 ALA A C 1
ATOM 690 O O . ALA A 1 95 ? -11.338 2.196 4.132 1.00 98.56 95 ALA A O 1
ATOM 691 N N . LEU A 1 96 ? -10.893 0.619 2.604 1.00 98.62 96 LEU A N 1
ATOM 692 C CA . LEU A 1 96 ? -9.439 0.675 2.689 1.00 98.62 96 LEU A CA 1
ATOM 693 C C . LEU A 1 96 ? -8.870 1.325 1.431 1.00 98.62 96 LEU A C 1
ATOM 695 O O . LEU A 1 96 ? -9.188 0.918 0.315 1.00 98.62 96 LEU A O 1
ATOM 699 N N . TRP A 1 97 ? -7.967 2.276 1.619 1.00 98.75 97 TRP A N 1
ATOM 700 C CA . TRP A 1 97 ? -7.207 2.924 0.561 1.00 98.75 97 TRP A CA 1
ATOM 701 C C . TRP A 1 97 ? -5.722 2.626 0.724 1.00 98.75 97 TRP A C 1
ATOM 703 O O . TRP A 1 97 ? -5.121 3.015 1.723 1.00 98.75 97 TRP A O 1
ATOM 713 N N . LEU A 1 98 ? -5.125 1.986 -0.278 1.00 98.81 98 LEU A N 1
ATOM 714 C CA . LEU A 1 98 ? -3.679 1.909 -0.456 1.00 98.81 98 LEU A CA 1
ATOM 715 C C . LEU A 1 98 ? -3.242 3.111 -1.286 1.00 98.81 98 LEU A C 1
ATOM 717 O O . LEU A 1 98 ? -3.666 3.251 -2.434 1.00 98.81 98 LEU A O 1
ATOM 721 N N . ARG A 1 99 ? -2.414 3.985 -0.714 1.00 98.69 99 ARG A N 1
ATOM 722 C CA . ARG A 1 99 ? -1.877 5.159 -1.409 1.00 98.69 99 ARG A CA 1
ATOM 723 C C . ARG A 1 99 ? -0.399 4.959 -1.662 1.00 98.69 99 ARG A C 1
ATOM 725 O O . ARG A 1 99 ? 0.377 4.794 -0.720 1.00 98.69 99 ARG A O 1
ATOM 732 N N . PHE A 1 100 ? -0.015 5.019 -2.926 1.00 98.50 100 PHE A N 1
ATOM 733 C CA . PHE A 1 100 ? 1.351 4.752 -3.339 1.00 98.50 100 PHE A CA 1
ATOM 734 C C . PHE A 1 100 ? 2.164 6.047 -3.353 1.00 98.50 100 PHE A C 1
ATOM 736 O O . PHE A 1 100 ? 1.713 7.106 -3.821 1.00 98.50 100 PHE A O 1
ATOM 743 N N . ARG A 1 101 ? 3.354 5.989 -2.755 1.00 98.12 101 ARG A N 1
ATOM 744 C CA . ARG A 1 101 ? 4.275 7.118 -2.588 1.00 98.12 101 ARG A CA 1
ATOM 745 C C . ARG A 1 101 ? 5.693 6.652 -2.898 1.00 98.12 101 ARG A C 1
ATOM 747 O O . ARG A 1 101 ? 6.042 5.515 -2.608 1.00 98.12 101 ARG A O 1
ATOM 754 N N . GLY A 1 102 ? 6.507 7.550 -3.431 1.00 96.88 102 GLY A N 1
ATOM 755 C CA . GLY A 1 102 ? 7.893 7.276 -3.799 1.00 96.88 102 GLY A CA 1
ATOM 756 C C . GLY A 1 102 ? 8.370 8.269 -4.850 1.00 96.88 102 GLY A C 1
ATOM 757 O O . GLY A 1 102 ? 7.658 9.233 -5.160 1.00 96.88 102 GLY A O 1
ATOM 758 N N . SER A 1 103 ? 9.561 8.025 -5.378 1.00 89.94 103 SER A N 1
ATOM 759 C CA . SER A 1 103 ? 10.155 8.731 -6.515 1.00 89.94 103 SER A CA 1
ATOM 760 C C . SER A 1 103 ? 10.221 7.812 -7.733 1.00 89.94 103 SER A C 1
ATOM 762 O O . SER A 1 103 ? 10.428 6.614 -7.589 1.00 89.94 103 SER A O 1
ATOM 764 N N . GLY A 1 104 ? 10.057 8.380 -8.928 1.00 76.81 104 GLY A N 1
ATOM 765 C CA . GLY A 1 104 ? 10.078 7.631 -10.187 1.00 76.81 104 GLY A CA 1
ATOM 766 C C . GLY A 1 104 ? 8.694 7.361 -10.785 1.00 76.81 104 GLY A C 1
ATOM 767 O O . GLY A 1 104 ? 7.656 7.662 -10.191 1.00 76.81 104 GLY A O 1
ATOM 768 N N . GLU A 1 105 ? 8.711 6.817 -12.003 1.00 80.00 105 GLU A N 1
ATOM 769 C CA . GLU A 1 105 ? 7.530 6.571 -12.849 1.00 80.00 105 GLU A CA 1
ATOM 770 C C . GLU A 1 105 ? 6.991 5.129 -12.757 1.00 80.00 105 GLU A C 1
ATOM 772 O O . GLU A 1 105 ? 5.931 4.850 -13.310 1.00 80.00 105 GLU A O 1
ATOM 777 N N . ASP A 1 106 ? 7.695 4.219 -12.077 1.00 88.50 106 ASP A N 1
ATOM 778 C CA . ASP A 1 106 ? 7.233 2.865 -11.730 1.00 88.50 106 ASP A CA 1
ATOM 779 C C . ASP A 1 106 ? 7.831 2.490 -10.367 1.00 88.50 106 ASP A C 1
ATOM 781 O O . ASP A 1 106 ? 9.049 2.366 -10.237 1.00 88.50 106 ASP A O 1
ATOM 785 N N . LEU A 1 107 ? 6.995 2.419 -9.328 1.00 97.19 107 LEU A N 1
ATOM 786 C CA . LEU A 1 107 ? 7.470 2.324 -7.942 1.00 97.19 107 LEU A CA 1
ATOM 787 C C . LEU A 1 107 ? 7.792 0.880 -7.527 1.00 97.19 107 LEU A C 1
ATOM 789 O O . LEU A 1 107 ? 8.877 0.590 -7.034 1.00 97.19 107 LEU A O 1
ATOM 793 N N . PHE A 1 108 ? 6.817 -0.016 -7.662 1.00 98.38 108 PHE A N 1
ATOM 794 C CA . PHE A 1 108 ? 6.862 -1.425 -7.257 1.00 98.38 108 PHE A CA 1
ATOM 795 C C . PHE A 1 108 ? 5.581 -2.118 -7.743 1.00 98.38 108 PHE A C 1
ATOM 797 O O . PHE A 1 108 ? 4.656 -1.458 -8.221 1.00 98.38 108 PHE A O 1
ATOM 804 N N . ARG A 1 109 ? 5.493 -3.442 -7.585 1.00 98.31 109 ARG A N 1
ATOM 805 C CA . ARG A 1 109 ? 4.242 -4.203 -7.774 1.00 98.31 109 ARG A CA 1
ATOM 806 C C . ARG A 1 109 ? 3.683 -4.666 -6.442 1.00 98.31 109 ARG A C 1
ATOM 808 O O . ARG A 1 109 ? 4.442 -4.899 -5.502 1.00 98.31 109 ARG A O 1
ATOM 815 N N . VAL A 1 110 ? 2.366 -4.830 -6.376 1.00 98.50 110 VAL A N 1
ATOM 816 C CA . VAL A 1 110 ? 1.671 -5.379 -5.205 1.00 98.50 110 VAL A CA 1
ATOM 817 C C . VAL A 1 110 ? 0.842 -6.573 -5.642 1.00 98.50 110 VAL A C 1
ATOM 819 O O . VAL A 1 110 ? -0.029 -6.436 -6.489 1.00 98.50 110 VAL A O 1
ATOM 822 N N . ASP A 1 111 ? 1.085 -7.728 -5.041 1.00 98.12 111 ASP A N 1
ATOM 823 C CA . ASP A 1 111 ? 0.318 -8.946 -5.304 1.00 98.12 111 ASP A CA 1
ATOM 824 C C . ASP A 1 111 ? -0.858 -9.061 -4.332 1.00 98.12 111 ASP A C 1
ATOM 826 O O . ASP A 1 111 ? -2.012 -9.181 -4.731 1.00 98.12 111 ASP A O 1
ATOM 830 N N . SER A 1 112 ? -0.575 -8.961 -3.035 1.00 97.69 112 SER A N 1
ATOM 831 C CA . SER A 1 112 ? -1.574 -9.200 -1.998 1.00 97.69 112 SER A CA 1
ATOM 832 C C . SER A 1 112 ? -1.272 -8.428 -0.720 1.00 97.69 112 SER A C 1
ATOM 834 O O . SER A 1 112 ? -0.156 -7.964 -0.481 1.00 97.69 112 SER A O 1
ATOM 836 N N . PHE A 1 113 ? -2.293 -8.285 0.120 1.00 97.94 113 PHE A N 1
ATOM 837 C CA . PHE A 1 113 ? -2.155 -7.809 1.490 1.00 97.94 113 PHE A CA 1
ATOM 838 C C . PHE A 1 113 ? -3.062 -8.615 2.416 1.00 97.94 113 PHE A C 1
ATOM 840 O O . PHE A 1 113 ? -4.127 -9.085 2.015 1.00 97.94 113 PHE A O 1
ATOM 847 N N . ARG A 1 114 ? -2.647 -8.752 3.673 1.00 96.81 114 ARG A N 1
ATOM 848 C CA . ARG A 1 114 ? -3.408 -9.416 4.733 1.00 96.81 114 ARG A CA 1
ATOM 849 C C . ARG A 1 114 ? -3.268 -8.662 6.043 1.00 96.81 114 ARG A C 1
ATOM 851 O O . ARG A 1 114 ? -2.198 -8.135 6.338 1.00 96.81 114 ARG A O 1
ATOM 858 N N . PHE A 1 115 ? -4.332 -8.642 6.834 1.00 96.19 115 PHE A N 1
ATOM 859 C CA . PHE A 1 115 ? -4.300 -8.130 8.202 1.00 96.19 115 PHE A CA 1
ATOM 860 C C . PHE A 1 115 ? -4.197 -9.280 9.207 1.00 96.19 115 PHE A C 1
ATOM 862 O O . PHE A 1 115 ? -4.644 -10.391 8.929 1.00 96.19 115 PHE A O 1
ATOM 869 N N . GLY A 1 116 ? -3.604 -9.013 10.367 1.00 91.44 116 GLY A N 1
ATOM 870 C CA . GLY A 1 116 ? -3.442 -9.989 11.447 1.00 91.44 116 GLY A CA 1
ATOM 871 C C . GLY A 1 116 ? -2.924 -9.342 12.730 1.00 91.44 116 GLY A C 1
ATOM 872 O O . GLY A 1 116 ? -3.016 -8.123 12.891 1.00 91.44 116 GLY A O 1
ATOM 873 N N . ASP A 1 117 ? -2.325 -10.139 13.617 1.00 80.94 117 ASP A N 1
ATOM 874 C CA . ASP A 1 117 ? -1.826 -9.696 14.935 1.00 80.94 117 ASP A CA 1
ATOM 875 C C . ASP A 1 117 ? -0.598 -8.761 14.865 1.00 80.94 117 ASP A C 1
ATOM 877 O O . ASP A 1 117 ? -0.148 -8.217 15.874 1.00 80.94 117 ASP A O 1
ATOM 881 N N . GLY A 1 118 ? -0.115 -8.488 13.649 1.00 69.38 118 GLY A N 1
ATOM 882 C CA . GLY A 1 118 ? 1.040 -7.646 13.356 1.00 69.38 118 GLY A CA 1
ATOM 883 C C . GLY A 1 118 ? 2.368 -8.397 13.436 1.00 69.38 118 GLY A C 1
ATOM 884 O O . GLY A 1 118 ? 2.398 -9.568 13.812 1.00 69.38 118 GLY A O 1
ATOM 885 N N . PRO A 1 119 ? 3.479 -7.761 13.018 1.00 70.19 119 PRO A N 1
ATOM 886 C CA . PRO A 1 119 ? 4.793 -8.374 13.155 1.00 70.19 119 PRO A CA 1
ATOM 887 C C . PRO A 1 119 ? 5.075 -8.643 14.641 1.00 70.19 119 PRO A C 1
ATOM 889 O O . PRO A 1 119 ? 4.680 -7.813 15.473 1.00 70.19 119 PRO A O 1
ATOM 892 N N . PRO A 1 120 ? 5.747 -9.762 14.987 1.00 59.22 120 PRO A N 1
ATOM 893 C CA . PRO A 1 120 ? 6.159 -10.012 16.361 1.00 59.22 120 PRO A CA 1
ATOM 894 C C . PRO A 1 120 ? 6.864 -8.763 16.897 1.00 59.22 120 PRO A C 1
ATOM 896 O O . PRO A 1 120 ? 7.692 -8.152 16.216 1.00 59.22 120 PRO A O 1
ATOM 899 N N . GLY A 1 121 ? 6.446 -8.310 18.082 1.00 54.34 121 GLY A N 1
ATOM 900 C CA . GLY A 1 121 ? 7.137 -7.216 18.758 1.00 54.34 121 GLY A CA 1
ATOM 901 C C . GLY A 1 121 ? 8.605 -7.591 18.983 1.00 54.34 121 GLY A C 1
ATOM 902 O O . GLY A 1 121 ? 8.911 -8.782 18.977 1.00 54.34 121 GLY A O 1
ATOM 903 N N . PRO A 1 122 ? 9.512 -6.613 19.188 1.00 48.06 122 PRO A N 1
ATOM 904 C CA . PRO A 1 122 ? 10.826 -6.950 19.729 1.00 48.06 122 PRO A CA 1
ATOM 905 C C . PRO A 1 122 ? 10.587 -7.801 20.979 1.00 48.06 122 PRO A C 1
ATOM 907 O O . PRO A 1 122 ? 9.737 -7.419 21.789 1.00 48.06 122 PRO A O 1
ATOM 910 N N . ASP A 1 123 ? 11.223 -8.974 21.021 1.00 46.69 123 ASP A N 1
ATOM 911 C CA . ASP A 1 123 ? 10.939 -10.069 21.951 1.00 46.69 123 ASP A CA 1
ATOM 912 C C . ASP A 1 123 ? 10.546 -9.568 23.346 1.00 46.69 123 ASP A C 1
ATOM 914 O O . ASP A 1 123 ? 11.191 -8.686 23.920 1.00 46.69 123 ASP A O 1
ATOM 918 N N . ARG A 1 124 ? 9.438 -10.110 23.855 1.00 39.66 124 ARG A N 1
ATOM 919 C CA . ARG A 1 124 ? 8.971 -9.856 25.216 1.00 39.66 124 ARG A CA 1
ATOM 920 C C . ARG A 1 124 ? 9.748 -10.704 26.210 1.00 39.66 124 ARG A C 1
ATOM 922 O O . ARG A 1 124 ? 9.979 -11.889 25.887 1.00 39.66 124 ARG A O 1
#

Foldseek 3Di:
DKADQWDWDDPDPPAIWTWQDDAFIKDKDFFDAQAAWFFKKKWKWQFEQWKWKWFKAWADQPHHGQWIWTGHHPGHQNDIDITMITGHTDHGTTMIMTHIHTDDRTGIITRDMDTHRTDDDPDD